Protein AF-A0A960NRB0-F1 (afdb_monomer_lite)

pLDDT: mean 86.31, std 12.01, range [53.19, 98.19]

Foldseek 3Di:
DPPVVVVVLVVQLVVLLVVLLVVCVVDVVCVVVSVVSNVVSNVVSVVVVVVVVVCVPPDPLLVVLLVQLLVQQQVVLVVVLPDCPCVPPDPVVSVVSSVVSSVVSSVVSSVVSNVCSVVDCPPPPPPDPDPPPPCPPPDDDDPVRVVDPPPPD

Structure (mmCIF, N/CA/C/O backbone):
data_AF-A0A960NRB0-F1
#
_entry.id   AF-A0A960NRB0-F1
#
loop_
_atom_site.group_PDB
_atom_site.id
_atom_site.type_symbol
_atom_site.label_atom_id
_atom_site.label_alt_id
_atom_site.label_comp_id
_atom_site.label_asym_id
_atom_site.label_entity_id
_atom_site.label_seq_id
_atom_site.pdbx_PDB_ins_code
_atom_site.Cartn_x
_atom_site.Cartn_y
_atom_site.Cartn_z
_atom_site.occupancy
_atom_site.B_iso_or_equiv
_atom_site.auth_seq_id
_atom_site.auth_comp_id
_atom_site.auth_asym_id
_atom_site.auth_atom_id
_atom_site.pdbx_PDB_model_num
ATOM 1 N N . MET A 1 1 ? -23.477 -4.499 6.701 1.00 60.03 1 MET A N 1
ATOM 2 C CA . MET A 1 1 ? -22.501 -3.773 5.855 1.00 60.03 1 MET A CA 1
ATOM 3 C C . MET A 1 1 ? -22.928 -2.313 5.836 1.00 60.03 1 MET A C 1
ATOM 5 O O . MET A 1 1 ? -24.098 -2.077 5.562 1.00 60.03 1 MET A O 1
ATOM 9 N N . ASN A 1 2 ? -22.066 -1.360 6.210 1.00 78.75 2 ASN A N 1
ATOM 10 C CA . ASN A 1 2 ? -22.456 0.058 6.244 1.00 78.75 2 ASN A CA 1
ATOM 11 C C . ASN A 1 2 ? -22.899 0.480 4.837 1.00 78.75 2 ASN A C 1
ATOM 13 O O . ASN A 1 2 ? -22.093 0.431 3.908 1.00 78.75 2 ASN A O 1
ATOM 17 N N . LYS A 1 3 ? -24.181 0.836 4.669 1.00 84.00 3 LYS A N 1
ATOM 18 C CA . LYS A 1 3 ? -24.786 1.179 3.365 1.00 84.00 3 LYS A CA 1
ATOM 19 C C . LYS A 1 3 ? -24.004 2.283 2.632 1.00 84.00 3 LYS A C 1
ATOM 21 O O . LYS A 1 3 ? -23.946 2.285 1.409 1.00 84.00 3 LYS A O 1
ATOM 26 N N . THR A 1 4 ? -23.337 3.153 3.386 1.00 87.56 4 THR A N 1
ATOM 27 C CA . THR A 1 4 ? -22.447 4.212 2.894 1.00 87.56 4 THR A CA 1
ATOM 28 C C . THR A 1 4 ? -21.220 3.685 2.140 1.00 87.56 4 THR A C 1
ATOM 30 O O . THR A 1 4 ? -20.929 4.169 1.053 1.00 87.56 4 THR A O 1
ATOM 33 N N . LEU A 1 5 ? -20.530 2.657 2.649 1.00 88.50 5 LEU A N 1
ATOM 34 C CA . LEU A 1 5 ? -19.344 2.084 1.987 1.00 88.50 5 LEU A CA 1
ATOM 35 C C . LEU A 1 5 ? -19.698 1.362 0.683 1.00 88.50 5 LEU A C 1
ATOM 37 O O . LEU A 1 5 ? -18.929 1.388 -0.273 1.00 88.50 5 LEU A O 1
ATOM 41 N N . LEU A 1 6 ? -20.874 0.733 0.635 1.00 89.88 6 LEU A N 1
ATOM 42 C CA . LEU A 1 6 ? -21.379 0.084 -0.575 1.00 89.88 6 LEU A CA 1
ATOM 43 C C . LEU A 1 6 ? -21.572 1.122 -1.692 1.00 89.88 6 LEU A C 1
ATOM 45 O O . LEU A 1 6 ? -21.090 0.915 -2.803 1.00 89.88 6 LEU A O 1
ATOM 49 N N . ALA A 1 7 ? -22.195 2.262 -1.377 1.00 94.00 7 ALA A N 1
ATOM 50 C CA . ALA A 1 7 ? -22.388 3.347 -2.336 1.00 94.00 7 ALA A CA 1
ATOM 51 C C . ALA A 1 7 ? -21.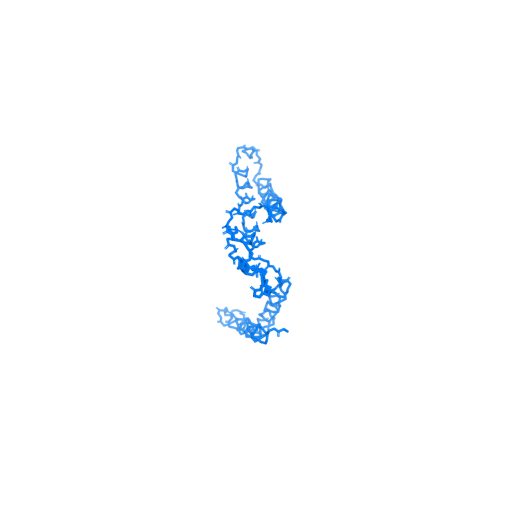054 3.871 -2.896 1.00 94.00 7 ALA A C 1
ATOM 53 O O . ALA A 1 7 ? -20.911 3.995 -4.109 1.00 94.00 7 ALA A O 1
ATOM 54 N N . ILE A 1 8 ? -20.054 4.096 -2.036 1.00 94.56 8 ILE A N 1
ATOM 55 C CA . ILE A 1 8 ? -18.724 4.569 -2.458 1.00 94.56 8 ILE A CA 1
ATOM 56 C C . ILE A 1 8 ? -18.054 3.570 -3.413 1.00 94.56 8 ILE A C 1
ATOM 58 O O . ILE A 1 8 ? -17.528 3.974 -4.446 1.00 94.56 8 ILE A O 1
ATOM 62 N N . ARG A 1 9 ? -18.111 2.265 -3.113 1.00 94.44 9 ARG A N 1
ATOM 63 C CA . ARG A 1 9 ? -17.529 1.214 -3.969 1.00 94.44 9 ARG A CA 1
ATOM 64 C C . ARG A 1 9 ? -18.189 1.149 -5.346 1.00 94.44 9 ARG A C 1
ATOM 66 O O . ARG A 1 9 ? -17.490 1.001 -6.342 1.00 94.44 9 ARG A O 1
ATOM 73 N N . LEU A 1 10 ? -19.515 1.284 -5.412 1.00 94.88 10 LEU A N 1
ATOM 74 C CA . LEU A 1 10 ? -20.239 1.316 -6.688 1.00 94.88 10 LEU A CA 1
ATOM 75 C C . LEU A 1 10 ? -19.869 2.544 -7.520 1.00 94.88 10 LEU A C 1
ATOM 77 O O . LEU A 1 10 ? -19.612 2.413 -8.715 1.00 94.88 10 LEU A O 1
ATOM 81 N N . VAL A 1 11 ? -19.795 3.718 -6.887 1.00 96.19 11 VAL A N 1
ATOM 82 C CA . VAL A 1 11 ? -19.346 4.949 -7.553 1.00 96.19 11 VAL A CA 1
ATOM 83 C C . VAL A 1 11 ? -17.915 4.787 -8.062 1.00 96.19 11 VAL A C 1
ATOM 85 O O . VAL A 1 11 ? -17.639 5.128 -9.206 1.00 96.19 11 VAL A O 1
ATOM 88 N N . PHE A 1 12 ? -17.018 4.206 -7.264 1.00 96.62 12 PHE A N 1
ATOM 89 C CA . PHE A 1 12 ? -15.637 3.956 -7.672 1.00 96.62 12 PHE A CA 1
ATOM 90 C C . PHE A 1 12 ? -15.544 3.038 -8.900 1.00 96.62 12 PHE A C 1
ATOM 92 O O . PHE A 1 12 ? -14.859 3.378 -9.860 1.00 96.62 12 PHE A O 1
ATOM 99 N N . ILE A 1 13 ? -16.281 1.920 -8.919 1.00 96.88 13 ILE A N 1
ATOM 100 C CA . ILE A 1 13 ? -16.323 1.023 -10.085 1.00 96.88 13 ILE A CA 1
ATOM 101 C C . ILE A 1 13 ? -16.836 1.774 -11.317 1.00 96.88 13 ILE A C 1
ATOM 103 O O . ILE A 1 13 ? -16.230 1.673 -12.383 1.00 96.88 13 ILE A O 1
ATOM 107 N N . LEU A 1 14 ? -17.901 2.571 -11.182 1.00 96.56 14 LEU A N 1
ATOM 108 C CA . LEU A 1 14 ? -18.414 3.404 -12.275 1.00 96.56 14 LEU A CA 1
ATOM 109 C C . LEU A 1 14 ? -17.352 4.370 -12.810 1.00 96.56 14 LEU A C 1
ATOM 111 O O . LEU A 1 14 ? -17.177 4.465 -14.023 1.00 96.56 14 LEU A O 1
ATOM 115 N N . LEU A 1 15 ? -16.608 5.037 -11.923 1.00 96.56 15 LEU A N 1
ATOM 116 C CA . LEU A 1 15 ? -15.528 5.947 -12.305 1.00 96.56 15 LEU A CA 1
ATOM 117 C C . LEU A 1 15 ? -14.381 5.218 -13.014 1.00 96.56 15 LEU A C 1
ATOM 119 O O . LEU A 1 15 ? -13.896 5.721 -14.022 1.00 96.56 15 LEU A O 1
ATOM 123 N N . CYS A 1 16 ? -13.975 4.028 -12.561 1.00 96.31 16 CYS A N 1
ATOM 124 C CA . CYS A 1 16 ? -12.961 3.227 -13.257 1.00 96.31 16 CYS A CA 1
ATOM 125 C C . CYS A 1 16 ? -13.435 2.774 -14.644 1.00 96.31 16 CYS A C 1
ATOM 127 O O . CYS A 1 16 ? -12.666 2.798 -15.602 1.00 96.31 16 CYS A O 1
ATOM 129 N N . THR A 1 17 ? -14.710 2.405 -14.762 1.00 95.12 17 THR A N 1
ATOM 130 C CA . THR A 1 17 ? -15.329 1.975 -16.024 1.00 95.12 17 THR A CA 1
ATOM 131 C C . THR A 1 17 ? -15.394 3.137 -17.024 1.00 95.12 17 THR A C 1
ATOM 133 O O . THR A 1 17 ? -14.986 2.996 -18.176 1.00 95.12 17 THR A O 1
ATOM 136 N N . ALA A 1 18 ? -15.830 4.317 -16.567 1.00 94.50 18 ALA A N 1
ATOM 137 C CA . ALA A 1 18 ? -15.841 5.542 -17.363 1.00 94.50 18 ALA A CA 1
ATOM 138 C C . ALA A 1 18 ? -14.422 6.015 -17.712 1.00 94.50 18 ALA A C 1
ATOM 140 O O . ALA A 1 18 ? -14.170 6.420 -18.842 1.00 94.50 18 ALA A O 1
ATOM 141 N N . GLY A 1 19 ? -13.478 5.916 -16.774 1.00 93.44 19 GLY A N 1
ATOM 142 C CA . GLY A 1 19 ? -12.067 6.224 -16.998 1.00 93.44 19 GLY A CA 1
ATOM 143 C C . GLY A 1 19 ? -11.448 5.344 -18.082 1.00 93.44 19 GLY A C 1
ATOM 144 O O . GLY A 1 19 ? -10.798 5.865 -18.980 1.00 93.44 19 GLY A O 1
ATOM 145 N N . GLY A 1 20 ? -11.717 4.034 -18.059 1.00 91.38 20 GLY A N 1
ATOM 146 C CA . GLY A 1 20 ? -11.278 3.106 -19.105 1.00 91.38 20 GLY A CA 1
ATOM 147 C C . GLY A 1 20 ? -11.801 3.475 -20.497 1.00 91.38 20 GLY A C 1
ATOM 148 O O . GLY A 1 20 ? -11.060 3.391 -21.472 1.00 91.38 20 GLY A O 1
ATOM 149 N N . TRP A 1 21 ? -13.040 3.967 -20.586 1.00 90.44 21 TRP A N 1
ATOM 150 C CA . TRP A 1 21 ? -13.597 4.511 -21.829 1.00 90.44 21 TRP A CA 1
ATOM 151 C C . TRP A 1 21 ? -12.932 5.834 -22.244 1.00 90.44 21 TRP A C 1
ATOM 153 O O . TRP A 1 21 ? -12.592 6.021 -23.409 1.00 90.44 21 TRP A O 1
ATOM 163 N N . LEU A 1 22 ? -12.713 6.754 -21.298 1.00 91.12 22 LEU A N 1
ATOM 164 C CA . LEU A 1 22 ? -12.088 8.055 -21.561 1.00 91.12 22 LEU A CA 1
ATOM 165 C C . LEU A 1 22 ? -10.625 7.938 -22.008 1.00 91.12 22 LEU A C 1
ATOM 167 O O . LEU A 1 22 ? -10.178 8.735 -22.829 1.00 91.12 22 LEU A O 1
ATOM 171 N N . VAL A 1 23 ? -9.888 6.936 -21.523 1.00 90.00 23 VAL A N 1
ATOM 172 C CA . VAL A 1 23 ? -8.509 6.664 -21.963 1.00 90.00 23 VAL A CA 1
ATOM 173 C C . VAL A 1 23 ? -8.450 6.353 -23.462 1.00 90.00 23 VAL A C 1
ATOM 175 O O . VAL A 1 23 ? -7.530 6.817 -24.133 1.00 90.00 23 VAL A O 1
ATOM 178 N N . CYS A 1 24 ? -9.453 5.664 -24.017 1.00 87.12 24 CYS A N 1
ATOM 179 C CA . CYS A 1 24 ? -9.537 5.409 -25.459 1.00 87.12 24 CYS A CA 1
ATOM 180 C C . CYS A 1 24 ? -9.722 6.690 -26.291 1.00 87.12 24 CYS A C 1
ATOM 182 O O . CYS A 1 24 ? -9.322 6.704 -27.446 1.00 87.12 24 CYS A O 1
ATOM 184 N N . TYR A 1 25 ? -10.259 7.776 -25.720 1.00 84.88 25 TYR A N 1
ATOM 185 C CA . TYR A 1 25 ? -10.293 9.082 -26.396 1.00 84.88 25 TYR A CA 1
ATOM 186 C C . TYR A 1 25 ? -8.959 9.829 -26.335 1.00 84.88 25 TYR A C 1
ATOM 188 O O . TYR A 1 25 ? -8.677 10.651 -27.203 1.00 84.88 25 TYR A O 1
ATOM 196 N N . ALA A 1 26 ? -8.149 9.582 -25.304 1.00 84.94 26 ALA A N 1
ATOM 197 C CA . ALA A 1 26 ? -6.845 10.223 -25.156 1.00 84.94 26 ALA A CA 1
ATOM 198 C C . ALA A 1 26 ? -5.777 9.601 -26.074 1.00 84.94 26 ALA A C 1
ATOM 200 O O . ALA A 1 26 ? -4.805 10.271 -26.418 1.00 84.94 26 ALA A O 1
ATOM 201 N N . VAL A 1 27 ? -5.954 8.336 -26.470 1.00 85.00 27 VAL A N 1
ATOM 202 C CA . VAL A 1 27 ? -5.031 7.591 -27.336 1.00 85.00 27 VAL A CA 1
ATOM 203 C C . VAL A 1 27 ? -5.729 7.283 -28.660 1.00 85.00 27 VAL A C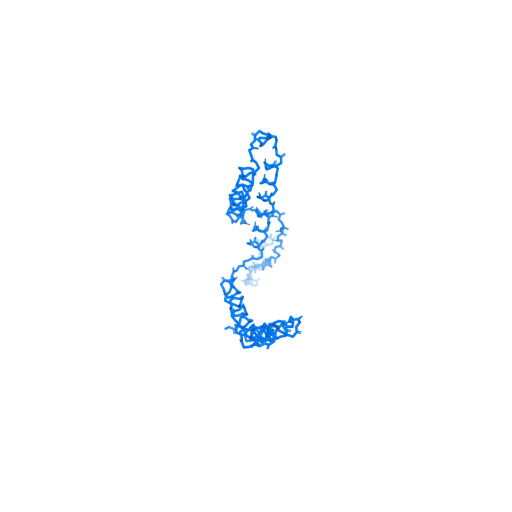 1
ATOM 205 O O . VAL A 1 27 ? -6.529 6.357 -28.738 1.00 85.00 27 VAL A O 1
ATOM 208 N N . THR A 1 28 ? -5.412 8.045 -29.711 1.00 75.94 28 THR A N 1
ATOM 209 C CA . THR A 1 28 ? -6.059 7.960 -31.037 1.00 75.94 28 THR A CA 1
ATOM 210 C C . THR A 1 28 ? -6.023 6.567 -31.672 1.00 75.94 28 THR A C 1
ATOM 212 O O . THR A 1 28 ? -6.957 6.210 -32.382 1.00 75.94 28 THR A O 1
ATOM 215 N N . ASP A 1 29 ? -5.006 5.751 -31.380 1.00 80.12 29 ASP A N 1
ATOM 216 C CA . ASP A 1 29 ? -4.892 4.378 -31.901 1.00 80.12 29 ASP A CA 1
ATOM 217 C C . ASP A 1 29 ? -5.837 3.375 -31.210 1.00 80.12 29 ASP A C 1
ATOM 219 O O . ASP A 1 29 ? -5.991 2.238 -31.656 1.00 80.12 29 ASP A O 1
ATOM 223 N N . TRP A 1 30 ? -6.450 3.751 -30.084 1.00 79.94 30 TRP A N 1
ATOM 224 C CA . TRP A 1 30 ? -7.300 2.871 -29.273 1.00 79.94 30 TRP A CA 1
ATOM 225 C C . TRP A 1 30 ? -8.795 3.132 -29.463 1.00 79.94 30 TRP A C 1
ATOM 227 O O . TRP A 1 30 ? -9.617 2.545 -28.752 1.00 79.94 30 TRP A O 1
ATOM 237 N N . ASP A 1 31 ? -9.160 3.964 -30.439 1.00 76.19 31 ASP A N 1
ATOM 238 C CA . ASP A 1 31 ? -10.542 4.391 -30.643 1.00 76.19 31 ASP A CA 1
ATOM 239 C C . ASP A 1 31 ? -11.473 3.239 -31.073 1.00 76.19 31 ASP A C 1
ATOM 241 O O . ASP A 1 31 ? -12.636 3.185 -30.674 1.00 76.19 31 ASP A O 1
ATOM 245 N N . ASP A 1 32 ? -10.944 2.238 -31.782 1.00 82.88 32 ASP A N 1
ATOM 246 C CA . ASP A 1 32 ? -11.691 1.025 -32.149 1.00 82.88 32 ASP A CA 1
ATOM 247 C C . ASP A 1 32 ? -11.863 0.042 -30.973 1.00 82.88 32 ASP A C 1
ATOM 249 O O . ASP A 1 32 ? -12.752 -0.811 -30.974 1.00 82.88 32 ASP A O 1
ATOM 253 N N . HIS A 1 33 ? -11.050 0.174 -29.920 1.00 86.25 33 HIS A N 1
ATOM 254 C CA . HIS A 1 33 ? -10.986 -0.764 -28.793 1.00 86.25 33 HIS A CA 1
ATOM 255 C C . HIS A 1 33 ? -11.742 -0.275 -27.547 1.00 86.25 33 HIS A C 1
ATOM 257 O O . HIS A 1 33 ? -11.518 -0.771 -26.441 1.00 86.25 33 HIS A O 1
ATOM 263 N N . ARG A 1 34 ? -12.688 0.659 -27.702 1.00 85.69 34 ARG A N 1
ATOM 264 C CA . ARG A 1 34 ? -13.458 1.264 -26.594 1.00 85.69 34 ARG A CA 1
ATOM 265 C C . ARG A 1 34 ? -14.109 0.248 -25.651 1.00 85.69 34 ARG A C 1
ATOM 267 O O . ARG A 1 34 ? -14.102 0.433 -24.435 1.00 85.69 34 ARG A O 1
ATOM 274 N N . ILE A 1 35 ? -14.644 -0.851 -26.192 1.00 88.88 35 ILE A N 1
ATOM 275 C CA . ILE A 1 35 ? -15.261 -1.924 -25.390 1.00 88.88 35 ILE A CA 1
ATOM 276 C C . ILE A 1 35 ? -14.209 -2.615 -24.509 1.00 88.88 35 ILE A C 1
ATOM 278 O O . ILE A 1 35 ? -14.480 -2.927 -23.350 1.00 88.88 35 ILE A O 1
ATOM 282 N N . VAL A 1 36 ? -12.996 -2.807 -25.033 1.00 90.12 36 VAL A N 1
ATOM 283 C CA . VAL A 1 36 ? -11.873 -3.388 -24.287 1.00 90.12 36 VAL A CA 1
ATOM 284 C C . VAL A 1 36 ? -11.431 -2.434 -23.179 1.00 90.12 36 VAL A C 1
ATOM 286 O O . VAL A 1 36 ? -11.296 -2.867 -22.038 1.00 90.12 36 VAL A O 1
ATOM 289 N N . GLY A 1 37 ? -11.293 -1.136 -23.474 1.00 91.50 37 GLY A N 1
ATOM 290 C CA . GLY A 1 37 ? -10.969 -0.113 -22.472 1.00 91.50 37 GLY A CA 1
ATOM 291 C C . GLY A 1 37 ? -11.984 -0.068 -21.325 1.00 91.50 37 GLY A C 1
ATOM 292 O O . GLY A 1 37 ? -11.604 -0.062 -20.152 1.00 91.50 37 GLY A O 1
ATOM 293 N N . LEU A 1 38 ? -13.278 -0.143 -21.648 1.00 93.31 38 LEU A N 1
ATOM 294 C CA . LEU A 1 38 ? -14.360 -0.222 -20.664 1.00 93.31 38 LEU A CA 1
ATOM 295 C C . LEU A 1 38 ? -14.252 -1.475 -19.787 1.00 93.31 38 LEU A C 1
ATOM 297 O O . LEU A 1 38 ? -14.352 -1.385 -18.562 1.00 93.31 38 LEU A O 1
ATOM 301 N N . PHE A 1 39 ? -14.025 -2.639 -20.399 1.00 94.69 39 PHE A N 1
ATOM 302 C CA . PHE A 1 39 ? -13.923 -3.909 -19.681 1.00 94.69 39 PHE A CA 1
ATOM 303 C C . PHE A 1 39 ? -12.695 -3.953 -18.763 1.00 94.69 39 PHE A C 1
ATOM 305 O O . PHE A 1 39 ? -12.793 -4.382 -17.615 1.00 94.69 39 PHE A O 1
ATOM 312 N N . VAL A 1 40 ? -11.552 -3.445 -19.231 1.00 94.56 40 VAL A N 1
ATOM 313 C CA . VAL A 1 40 ? -10.326 -3.319 -18.432 1.00 94.56 40 VAL A CA 1
ATOM 314 C C . VAL A 1 40 ? -10.542 -2.365 -17.257 1.00 94.56 40 VAL A C 1
ATOM 316 O O . VAL A 1 40 ? -10.216 -2.714 -16.123 1.00 94.56 40 VAL A O 1
ATOM 319 N N . GLY A 1 41 ? -11.153 -1.199 -17.493 1.00 95.06 41 GLY A N 1
ATOM 320 C CA . GLY A 1 41 ? -11.497 -0.247 -16.435 1.00 95.06 41 GLY A CA 1
ATOM 321 C C . GLY A 1 41 ? -12.415 -0.859 -15.373 1.00 95.06 41 GLY A C 1
ATOM 322 O O . GLY A 1 41 ? -12.155 -0.729 -14.175 1.00 95.06 41 GLY A O 1
ATOM 323 N N . PHE A 1 42 ? -13.442 -1.601 -15.797 1.00 96.50 42 PHE A N 1
ATOM 324 C CA . PHE A 1 42 ? -14.326 -2.333 -14.891 1.00 96.50 42 PHE A CA 1
ATOM 325 C C . PHE A 1 42 ? -13.572 -3.386 -14.065 1.00 96.50 42 PHE A C 1
ATOM 327 O O . PHE A 1 42 ? -13.712 -3.415 -12.842 1.00 96.50 42 PHE A O 1
ATOM 334 N N . LEU A 1 43 ? -12.739 -4.218 -14.701 1.00 97.25 43 LEU A N 1
ATOM 335 C CA . LEU A 1 43 ? -11.950 -5.247 -14.014 1.00 97.25 43 LEU A CA 1
ATOM 336 C C . LEU A 1 43 ? -10.991 -4.651 -12.980 1.00 97.25 43 LEU A C 1
ATOM 338 O O . LEU A 1 43 ? -10.901 -5.170 -11.868 1.00 97.25 43 LEU A O 1
ATOM 342 N N . ILE A 1 44 ? -10.316 -3.547 -13.314 1.00 96.44 44 ILE A N 1
ATOM 343 C CA . ILE A 1 44 ? -9.458 -2.818 -12.371 1.00 96.44 44 ILE A CA 1
ATOM 344 C C . ILE A 1 44 ? -10.290 -2.313 -11.188 1.00 96.44 44 ILE A C 1
ATOM 346 O O . ILE A 1 44 ? -9.909 -2.524 -10.037 1.00 96.44 44 ILE A O 1
ATOM 350 N N . GLY A 1 45 ? -11.448 -1.701 -11.453 1.00 96.75 45 GLY A N 1
ATOM 351 C CA . GLY A 1 45 ? -12.356 -1.222 -10.410 1.00 96.75 45 GLY A CA 1
ATOM 352 C C . GLY A 1 45 ? -12.799 -2.338 -9.459 1.00 96.75 45 GLY A C 1
ATOM 353 O O . GLY A 1 45 ? -12.728 -2.181 -8.239 1.00 96.75 45 GLY A O 1
ATOM 354 N N . VAL A 1 46 ? -1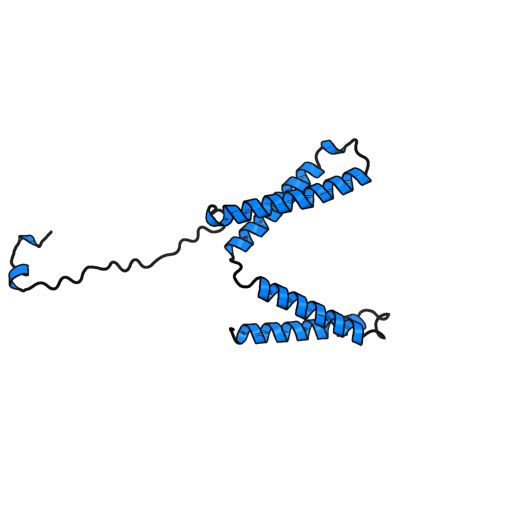3.198 -3.491 -10.004 1.00 96.56 46 VAL A N 1
ATOM 355 C CA . VAL A 1 46 ? -13.586 -4.677 -9.222 1.00 96.56 46 VAL A CA 1
ATOM 356 C C . VAL A 1 46 ? -12.416 -5.209 -8.400 1.00 96.56 46 VAL A C 1
ATOM 358 O O . VAL A 1 46 ? -12.589 -5.492 -7.215 1.00 96.56 46 VAL A O 1
ATOM 361 N N . LEU A 1 47 ? -11.227 -5.318 -8.996 1.00 97.00 47 LEU A N 1
ATOM 362 C CA . LEU A 1 47 ? -10.029 -5.807 -8.315 1.00 97.00 47 LEU A CA 1
ATOM 363 C C . LEU A 1 47 ? -9.665 -4.919 -7.121 1.00 97.00 47 LEU A C 1
ATOM 365 O O . LEU A 1 47 ? -9.436 -5.431 -6.027 1.00 97.00 47 LEU A O 1
ATOM 369 N N . VAL A 1 48 ? -9.682 -3.597 -7.294 1.00 96.19 48 VAL A N 1
ATOM 370 C CA . VAL A 1 48 ? -9.399 -2.648 -6.207 1.00 96.19 48 VAL A CA 1
ATOM 371 C C . VAL A 1 48 ? -10.444 -2.748 -5.094 1.00 96.19 48 VAL A C 1
ATOM 373 O O . VAL A 1 48 ? -10.081 -2.777 -3.919 1.00 96.19 48 VAL A O 1
ATOM 376 N N . VAL A 1 49 ? -11.733 -2.868 -5.429 1.00 95.44 49 VAL A N 1
ATOM 377 C CA . VAL A 1 49 ? -12.792 -3.059 -4.422 1.00 95.44 49 VAL A CA 1
ATOM 378 C C . VAL A 1 49 ? -12.641 -4.390 -3.682 1.00 95.44 49 VAL A C 1
ATOM 380 O O . VAL A 1 49 ? -12.891 -4.457 -2.479 1.00 95.44 49 VAL A O 1
ATOM 383 N N . LEU A 1 50 ? -12.215 -5.451 -4.366 1.00 94.69 50 LEU A N 1
ATOM 384 C CA . LEU A 1 50 ? -11.951 -6.740 -3.734 1.00 94.69 50 LEU A CA 1
ATOM 385 C C . LEU A 1 50 ? -10.779 -6.637 -2.749 1.00 94.69 50 LEU A C 1
ATOM 387 O O . LEU A 1 50 ? -10.897 -7.119 -1.624 1.00 94.69 50 LEU A O 1
ATOM 391 N N . VAL A 1 51 ? -9.704 -5.934 -3.117 1.00 93.94 51 VAL A N 1
ATOM 392 C CA . VAL A 1 51 ? -8.594 -5.623 -2.202 1.00 93.94 51 VAL A CA 1
ATOM 393 C C . VAL A 1 51 ? -9.081 -4.809 -0.998 1.00 93.94 51 VAL A C 1
ATOM 395 O O . VAL A 1 51 ? -8.782 -5.184 0.131 1.00 93.94 51 VAL A O 1
ATOM 398 N N . ASP A 1 52 ? -9.893 -3.766 -1.191 1.00 92.31 52 ASP A N 1
ATOM 399 C CA . ASP A 1 52 ? -10.496 -2.990 -0.091 1.00 92.31 52 ASP A CA 1
ATOM 400 C C . ASP A 1 52 ? -11.318 -3.873 0.869 1.00 92.31 52 ASP A C 1
ATOM 402 O O . ASP A 1 52 ? -11.240 -3.736 2.091 1.00 92.31 52 ASP A O 1
ATOM 406 N N . ILE A 1 53 ? -12.076 -4.837 0.336 1.00 91.06 53 ILE A N 1
ATOM 407 C CA . ILE A 1 53 ? -12.825 -5.802 1.152 1.00 91.06 53 ILE A CA 1
ATOM 408 C C . ILE A 1 53 ? -11.881 -6.722 1.934 1.00 91.06 53 ILE A C 1
ATOM 410 O O . ILE A 1 53 ? -12.145 -6.979 3.110 1.00 91.06 53 ILE A O 1
ATOM 414 N N . LEU A 1 54 ? -10.799 -7.202 1.318 1.00 90.25 54 LEU A N 1
ATOM 415 C CA . LEU A 1 54 ? -9.799 -8.052 1.974 1.00 90.25 54 LEU A CA 1
ATOM 416 C C . LEU A 1 54 ? -8.998 -7.298 3.045 1.00 90.25 54 LEU A C 1
ATOM 418 O O . LEU A 1 54 ? -8.602 -7.892 4.045 1.00 90.25 54 LEU A O 1
ATOM 422 N N . LEU A 1 55 ? -8.812 -5.987 2.880 1.00 88.31 55 LEU A N 1
ATOM 423 C CA . LEU A 1 55 ? -8.185 -5.105 3.868 1.00 88.31 55 LEU A CA 1
ATOM 424 C C . LEU A 1 55 ? -9.123 -4.743 5.033 1.00 88.31 55 LEU A C 1
ATOM 426 O O . LEU A 1 55 ? -8.721 -4.054 5.974 1.00 88.31 55 LEU A O 1
ATOM 430 N N . LYS A 1 56 ? -10.378 -5.203 5.027 1.00 84.12 56 LYS A N 1
ATOM 431 C CA . LYS A 1 56 ? -11.307 -4.956 6.131 1.00 84.12 56 LYS A CA 1
ATOM 432 C C . LYS A 1 56 ? -10.768 -5.566 7.429 1.00 84.12 56 LYS A C 1
ATOM 434 O O . LYS A 1 56 ? -10.612 -6.776 7.545 1.00 84.12 56 LYS A O 1
ATOM 439 N N . GLY A 1 57 ? -10.572 -4.722 8.441 1.00 77.31 57 GLY A N 1
ATOM 440 C CA . GLY A 1 57 ? -9.998 -5.125 9.731 1.00 77.31 57 GLY A CA 1
ATOM 441 C C . GLY A 1 57 ? -8.503 -4.829 9.856 1.00 77.31 57 GLY A C 1
ATOM 442 O O . GLY A 1 57 ? -7.926 -5.066 10.916 1.00 77.31 57 GLY A O 1
ATOM 443 N N . PHE A 1 58 ? -7.884 -4.259 8.818 1.00 80.62 58 PHE A N 1
ATOM 444 C CA . PHE A 1 58 ? -6.528 -3.742 8.909 1.00 80.62 58 PHE A CA 1
ATOM 445 C C . PHE A 1 58 ? -6.488 -2.517 9.834 1.00 80.62 58 PHE A C 1
ATOM 447 O O . PHE A 1 58 ? -7.236 -1.555 9.655 1.00 80.62 58 PHE A O 1
ATOM 454 N N . SER A 1 59 ? -5.646 -2.563 10.866 1.00 83.19 59 SER A N 1
ATOM 455 C CA . SER A 1 59 ? -5.534 -1.476 11.840 1.00 83.19 59 SER A CA 1
ATOM 456 C C . SER A 1 59 ? -4.569 -0.394 11.354 1.00 83.19 59 SER A C 1
ATOM 458 O O . SER A 1 59 ? -3.602 -0.680 10.648 1.00 83.19 59 SER A O 1
ATOM 460 N N . LEU A 1 60 ? -4.774 0.850 11.802 1.00 81.75 60 LEU A N 1
ATOM 461 C CA . LEU A 1 60 ? -3.828 1.949 11.545 1.00 81.75 60 LEU A CA 1
ATOM 462 C C . LEU A 1 60 ? -2.419 1.622 12.061 1.00 81.75 60 LEU A C 1
ATOM 464 O O . LEU A 1 60 ? -1.431 1.988 11.433 1.00 81.75 60 LEU A O 1
ATOM 468 N N . ARG A 1 61 ? -2.335 0.868 13.164 1.00 82.75 61 ARG A N 1
ATOM 469 C CA . ARG A 1 61 ? -1.073 0.377 13.727 1.00 82.75 61 ARG A CA 1
ATOM 470 C C . ARG A 1 61 ? -0.389 -0.647 12.817 1.00 82.75 61 ARG A C 1
ATOM 472 O O . ARG A 1 61 ? 0.825 -0.610 12.649 1.00 82.75 61 ARG A O 1
ATOM 479 N N . GLY A 1 62 ? -1.166 -1.541 12.200 1.00 87.62 62 GLY A N 1
ATOM 480 C CA . GLY A 1 62 ? -0.670 -2.448 11.167 1.00 87.62 62 GLY A CA 1
ATOM 481 C C . GLY A 1 62 ? -0.143 -1.683 9.955 1.00 87.62 62 GLY A C 1
ATOM 482 O O . GLY A 1 62 ? 0.935 -1.997 9.463 1.00 87.62 62 GLY A O 1
ATOM 483 N N . LEU A 1 63 ? -0.849 -0.631 9.528 1.00 88.38 63 LEU A N 1
ATOM 484 C CA . LEU A 1 63 ? -0.427 0.198 8.398 1.00 88.38 63 LEU A CA 1
ATOM 485 C C . LEU A 1 63 ? 0.889 0.922 8.689 1.00 88.38 63 LEU A C 1
ATOM 487 O O . LEU A 1 63 ? 1.804 0.837 7.876 1.00 88.38 63 LEU A O 1
ATOM 491 N N . SER A 1 64 ? 1.024 1.549 9.862 1.00 87.00 64 SER A N 1
ATOM 492 C CA . SER A 1 64 ? 2.278 2.194 10.272 1.00 87.00 64 SER A CA 1
ATOM 493 C C . SER A 1 64 ? 3.443 1.210 10.391 1.00 87.00 64 SER A C 1
ATOM 495 O O . SER A 1 64 ? 4.574 1.551 10.064 1.00 87.00 64 SER A O 1
ATOM 497 N N . ALA A 1 65 ? 3.180 -0.021 10.839 1.00 90.06 65 ALA A N 1
ATOM 498 C CA . ALA A 1 65 ? 4.207 -1.052 10.931 1.00 90.06 65 ALA A CA 1
ATOM 499 C C . ALA A 1 65 ? 4.683 -1.509 9.544 1.00 90.06 65 ALA A C 1
ATOM 501 O O . ALA A 1 65 ? 5.886 -1.642 9.330 1.00 90.06 65 ALA A O 1
ATOM 502 N N . ILE A 1 66 ? 3.764 -1.694 8.586 1.00 93.06 66 ILE A N 1
ATOM 503 C CA . ILE A 1 66 ? 4.132 -2.033 7.204 1.00 93.06 66 ILE A CA 1
ATOM 504 C C . ILE A 1 66 ? 4.938 -0.910 6.563 1.00 93.06 66 ILE A C 1
ATOM 506 O O . ILE A 1 66 ? 5.991 -1.178 5.992 1.00 93.06 66 ILE A O 1
ATOM 510 N N . THR A 1 67 ? 4.477 0.340 6.650 1.00 92.44 67 THR A N 1
ATOM 511 C CA . THR A 1 67 ? 5.181 1.463 6.015 1.00 92.44 67 THR A CA 1
ATOM 512 C C . THR A 1 67 ? 6.575 1.654 6.606 1.00 92.44 67 THR A C 1
ATOM 514 O O . THR A 1 67 ? 7.529 1.846 5.855 1.00 92.44 67 THR A O 1
ATOM 517 N N . PHE A 1 68 ? 6.720 1.517 7.926 1.00 91.88 68 PHE A N 1
ATOM 518 C CA . PHE A 1 68 ? 8.020 1.553 8.590 1.00 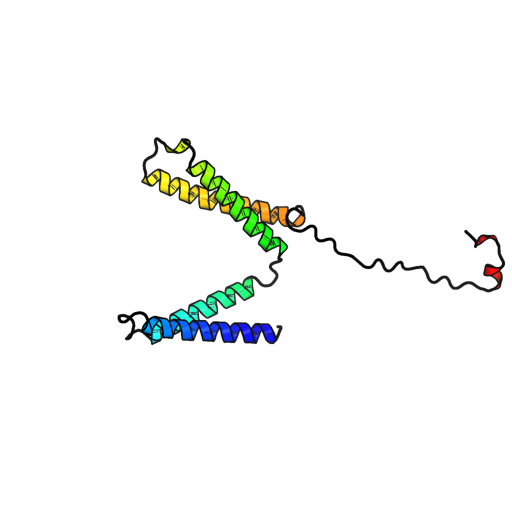91.88 68 PHE A CA 1
ATOM 519 C C . PHE A 1 68 ? 8.925 0.393 8.158 1.00 91.88 68 PHE A C 1
ATOM 521 O O . PHE A 1 68 ? 10.075 0.616 7.785 1.00 91.88 68 PHE A O 1
ATOM 528 N N . GLY A 1 69 ? 8.411 -0.839 8.155 1.00 94.69 69 GLY A N 1
ATOM 529 C CA . GLY A 1 69 ? 9.173 -2.017 7.744 1.00 94.69 69 GLY A CA 1
ATOM 530 C C . GLY A 1 69 ? 9.629 -1.957 6.284 1.00 94.69 69 GLY A C 1
ATOM 531 O O . GLY A 1 69 ? 10.787 -2.261 5.997 1.00 94.69 69 GLY A O 1
ATOM 532 N N . LEU A 1 70 ? 8.768 -1.488 5.377 1.00 97.19 70 LEU A N 1
ATOM 533 C CA . LEU A 1 70 ? 9.122 -1.240 3.979 1.00 97.19 70 LEU A CA 1
ATOM 534 C C . LEU A 1 70 ? 10.197 -0.157 3.853 1.00 97.19 70 LEU A C 1
ATOM 536 O O . LEU A 1 70 ? 11.167 -0.359 3.129 1.00 97.19 70 LEU A O 1
ATOM 540 N N . ALA A 1 71 ? 10.061 0.962 4.571 1.00 96.62 71 ALA A N 1
ATOM 541 C CA . ALA A 1 71 ? 11.030 2.056 4.530 1.00 96.62 71 ALA A CA 1
ATOM 542 C C . ALA A 1 71 ? 12.412 1.620 5.039 1.00 96.62 71 ALA A C 1
ATOM 544 O O . ALA A 1 71 ? 13.419 1.847 4.370 1.00 96.62 71 ALA A O 1
ATOM 545 N N . VAL A 1 72 ? 12.463 0.943 6.189 1.00 97.00 72 VAL A N 1
ATOM 546 C CA . VAL A 1 72 ? 13.717 0.442 6.766 1.00 97.00 72 VAL A CA 1
ATOM 547 C C . VAL A 1 72 ? 14.330 -0.647 5.888 1.00 97.00 72 VAL A C 1
ATOM 549 O O . VAL A 1 72 ? 15.528 -0.612 5.622 1.00 97.00 72 VAL A O 1
ATOM 552 N N . GLY A 1 73 ? 13.527 -1.584 5.380 1.00 97.88 73 GLY A N 1
ATOM 553 C CA . GLY A 1 73 ? 14.014 -2.632 4.486 1.00 97.88 73 GLY A CA 1
ATOM 554 C C . GLY A 1 73 ? 14.551 -2.083 3.163 1.00 97.88 73 GLY A C 1
ATOM 555 O O . GLY A 1 73 ? 15.599 -2.531 2.702 1.00 97.88 73 GLY A O 1
ATOM 556 N N . ALA A 1 74 ? 13.889 -1.075 2.586 1.00 97.94 74 ALA A N 1
ATOM 557 C CA . ALA A 1 74 ? 14.363 -0.386 1.389 1.00 97.94 74 ALA A CA 1
ATOM 558 C C . ALA A 1 74 ? 15.665 0.381 1.659 1.00 97.94 74 ALA A C 1
ATOM 560 O O . ALA A 1 74 ? 16.586 0.317 0.848 1.00 97.94 74 ALA A O 1
ATOM 561 N N . LEU A 1 75 ? 15.775 1.047 2.814 1.00 97.88 75 LEU A N 1
ATOM 562 C CA . LEU A 1 75 ? 16.998 1.729 3.234 1.00 97.88 75 LEU A CA 1
ATOM 563 C C . LEU A 1 75 ? 18.166 0.747 3.387 1.00 97.88 75 LEU A C 1
ATOM 565 O O . LEU A 1 75 ? 19.248 1.003 2.868 1.00 97.88 75 LEU A O 1
ATOM 569 N N . ILE A 1 76 ? 17.954 -0.393 4.048 1.00 97.69 76 ILE A N 1
ATOM 570 C CA . ILE A 1 76 ? 18.984 -1.429 4.208 1.00 97.69 76 ILE A CA 1
ATOM 571 C C . ILE A 1 76 ? 19.401 -1.988 2.844 1.00 97.69 76 ILE A C 1
ATOM 573 O O . ILE A 1 76 ? 20.595 -2.055 2.553 1.00 97.69 76 ILE A O 1
ATOM 577 N N . ALA A 1 77 ? 18.437 -2.345 1.990 1.00 97.62 77 ALA A N 1
ATOM 578 C CA . ALA A 1 77 ? 18.718 -2.837 0.643 1.00 97.62 77 ALA A CA 1
ATOM 579 C C . ALA A 1 77 ? 19.516 -1.820 -0.182 1.00 97.62 77 ALA A C 1
ATOM 581 O O . ALA A 1 77 ? 20.457 -2.199 -0.878 1.00 97.62 77 ALA A O 1
ATOM 582 N N . TYR A 1 78 ? 19.172 -0.536 -0.070 1.00 96.44 78 TYR A N 1
ATOM 583 C CA . TYR A 1 78 ? 19.889 0.550 -0.722 1.00 96.44 78 TYR A CA 1
ATOM 584 C C . TYR A 1 78 ? 21.330 0.653 -0.216 1.00 96.44 78 TYR A C 1
ATOM 586 O O . TYR A 1 78 ? 22.250 0.580 -1.025 1.00 96.44 78 TYR A O 1
ATOM 594 N N . LEU A 1 79 ? 21.540 0.726 1.104 1.00 96.88 79 LEU A N 1
ATOM 595 C CA . LEU A 1 79 ? 22.875 0.843 1.703 1.00 96.88 79 LEU A CA 1
ATOM 596 C C . LEU A 1 79 ? 23.790 -0.324 1.310 1.00 96.88 79 LEU A C 1
ATOM 598 O O . LEU A 1 79 ? 24.941 -0.101 0.932 1.00 96.88 79 LEU A O 1
ATOM 602 N N . ILE A 1 80 ? 23.273 -1.557 1.346 1.00 95.56 80 ILE A N 1
ATOM 603 C CA . ILE A 1 80 ? 24.018 -2.743 0.907 1.00 95.56 80 ILE A CA 1
ATOM 604 C C . ILE A 1 80 ? 24.276 -2.667 -0.603 1.00 95.56 80 ILE A C 1
ATOM 606 O O . ILE A 1 80 ? 25.405 -2.870 -1.042 1.00 95.56 80 ILE A O 1
ATOM 610 N N . GLY A 1 81 ? 23.268 -2.324 -1.405 1.00 93.81 81 GLY A N 1
ATOM 611 C CA . GLY A 1 81 ? 23.380 -2.229 -2.863 1.00 93.81 81 GLY A CA 1
ATOM 612 C C . GLY A 1 81 ? 24.321 -1.127 -3.370 1.00 93.81 81 GLY A C 1
ATOM 613 O O . GLY A 1 81 ? 24.814 -1.232 -4.496 1.00 93.81 81 GLY A O 1
ATOM 614 N N . THR A 1 82 ? 24.570 -0.089 -2.566 1.00 91.94 82 THR A N 1
ATOM 615 C CA . THR A 1 82 ? 25.552 0.981 -2.829 1.00 91.94 82 THR A CA 1
ATOM 616 C C . THR A 1 82 ? 26.920 0.728 -2.205 1.00 91.94 82 THR A C 1
ATOM 618 O O . THR A 1 82 ? 27.838 1.516 -2.405 1.00 91.94 82 THR A O 1
ATOM 621 N N . SER A 1 83 ? 27.061 -0.329 -1.407 1.00 92.62 83 SER A N 1
ATOM 622 C CA . SER A 1 83 ? 28.331 -0.657 -0.769 1.00 92.62 83 SER A CA 1
ATOM 623 C C . SER A 1 83 ? 29.360 -1.157 -1.798 1.00 92.62 83 SER A C 1
ATOM 625 O O . SER A 1 83 ? 28.975 -1.744 -2.815 1.00 92.62 83 SER A O 1
ATOM 627 N N . PRO A 1 84 ? 30.669 -1.025 -1.509 1.00 91.94 84 PRO A N 1
ATOM 628 C CA . PRO A 1 84 ? 31.741 -1.490 -2.396 1.00 91.94 84 PRO A CA 1
ATOM 629 C C . PRO A 1 84 ? 31.812 -3.022 -2.544 1.00 91.94 84 PRO A C 1
ATOM 631 O O . PRO A 1 84 ? 32.660 -3.545 -3.264 1.00 91.94 84 PRO A O 1
ATOM 634 N N . LEU A 1 85 ? 30.914 -3.775 -1.890 1.00 88.31 85 LEU A N 1
ATOM 635 C CA . LEU A 1 85 ? 30.799 -5.232 -2.033 1.00 88.31 85 LEU A CA 1
ATOM 636 C C . LEU A 1 85 ? 30.579 -5.668 -3.489 1.00 88.31 85 LEU A C 1
ATOM 638 O O . LEU A 1 85 ? 30.914 -6.796 -3.847 1.00 88.31 85 LEU A O 1
ATOM 642 N N . PHE A 1 86 ? 30.028 -4.779 -4.317 1.00 88.44 86 PHE A N 1
ATOM 643 C CA . PHE A 1 86 ? 29.659 -5.060 -5.700 1.00 88.44 86 PHE A CA 1
ATOM 644 C C . PHE A 1 86 ? 30.604 -4.443 -6.743 1.00 88.44 86 PHE A C 1
ATOM 646 O O . PHE A 1 86 ? 30.380 -4.650 -7.930 1.00 88.44 86 PHE A O 1
ATOM 653 N N . ASP A 1 87 ? 31.686 -3.766 -6.340 1.00 86.88 87 ASP A N 1
ATOM 654 C CA . ASP A 1 87 ? 32.577 -3.021 -7.255 1.00 86.88 87 ASP A CA 1
ATOM 655 C C . ASP A 1 87 ? 33.275 -3.897 -8.309 1.00 86.88 87 ASP A C 1
ATOM 657 O O . ASP A 1 87 ? 33.724 -3.405 -9.341 1.00 86.88 87 ASP A O 1
ATOM 661 N N . ARG A 1 88 ? 33.400 -5.204 -8.050 1.00 88.56 88 ARG A N 1
ATOM 662 C CA . ARG A 1 88 ? 34.030 -6.182 -8.958 1.00 88.56 88 ARG A CA 1
ATOM 663 C C . ARG A 1 88 ? 33.027 -7.096 -9.664 1.00 88.56 88 ARG A C 1
ATOM 665 O O . ARG A 1 88 ? 33.444 -8.029 -10.347 1.00 88.56 88 ARG A O 1
ATOM 672 N N . ALA A 1 89 ? 31.732 -6.894 -9.441 1.00 87.50 89 ALA A N 1
ATOM 673 C CA . ALA A 1 89 ? 30.686 -7.706 -10.042 1.00 87.50 89 ALA A CA 1
ATOM 674 C C . ALA A 1 89 ? 30.278 -7.146 -11.412 1.00 87.50 89 ALA A C 1
ATOM 676 O O . ALA A 1 89 ? 30.379 -5.951 -11.666 1.00 87.50 89 ALA A O 1
ATOM 677 N N . ASP A 1 90 ? 29.798 -8.028 -12.283 1.00 93.62 90 ASP A N 1
ATOM 678 C CA . ASP A 1 90 ? 29.247 -7.647 -13.583 1.00 93.62 90 ASP A CA 1
ATOM 679 C C . ASP A 1 90 ? 27.892 -6.929 -13.435 1.00 93.62 90 ASP A C 1
ATOM 681 O O . ASP A 1 90 ? 27.140 -7.214 -12.496 1.00 93.62 90 ASP A O 1
ATOM 685 N N . GLU A 1 91 ? 27.541 -6.036 -14.365 1.00 92.25 91 GLU A N 1
ATOM 686 C CA . GLU A 1 91 ? 26.350 -5.173 -14.269 1.00 92.25 91 GLU A CA 1
ATOM 687 C C . GLU A 1 91 ? 25.053 -5.978 -14.102 1.00 92.25 91 GLU A C 1
ATOM 689 O O . GLU A 1 91 ? 24.193 -5.636 -13.282 1.00 92.25 91 GLU A O 1
ATOM 694 N N . GLN A 1 92 ? 24.935 -7.100 -14.819 1.00 94.31 92 GLN A N 1
ATOM 695 C CA . GLN A 1 92 ? 23.794 -8.007 -14.704 1.00 94.31 92 GLN A CA 1
ATOM 696 C C . GLN A 1 92 ? 23.684 -8.607 -13.295 1.00 94.31 92 GLN A C 1
ATOM 698 O O . GLN A 1 92 ? 22.594 -8.662 -12.717 1.00 94.31 92 GLN A O 1
ATOM 703 N N . ASN A 1 93 ? 24.809 -9.021 -12.712 1.00 93.38 93 ASN A N 1
ATOM 704 C CA . ASN A 1 93 ? 24.837 -9.594 -11.369 1.00 93.38 93 ASN A CA 1
ATOM 705 C C . ASN A 1 93 ? 24.527 -8.532 -10.309 1.00 93.38 93 ASN A C 1
ATOM 707 O O . ASN A 1 93 ? 23.835 -8.834 -9.338 1.00 93.38 93 ASN A O 1
ATOM 711 N N . ILE A 1 94 ? 24.968 -7.287 -10.513 1.00 93.56 94 ILE A N 1
ATOM 712 C CA . ILE A 1 94 ? 24.635 -6.152 -9.642 1.00 93.56 94 ILE A CA 1
ATOM 713 C C . ILE A 1 94 ? 23.128 -5.887 -9.658 1.00 93.56 94 ILE A C 1
ATOM 715 O O . ILE A 1 94 ? 22.522 -5.735 -8.595 1.00 93.56 94 ILE A O 1
ATOM 719 N N . TYR A 1 95 ? 22.504 -5.858 -10.839 1.00 94.38 95 TYR A N 1
ATOM 720 C CA . TYR A 1 95 ? 21.058 -5.666 -10.961 1.00 94.38 95 TYR A CA 1
ATOM 721 C C . TYR A 1 95 ? 20.280 -6.761 -10.220 1.00 94.38 95 TYR A C 1
ATOM 723 O O . TYR A 1 95 ? 19.425 -6.460 -9.382 1.00 94.38 95 TYR A O 1
ATOM 731 N N . LEU A 1 96 ? 20.619 -8.028 -10.475 1.00 95.69 96 LEU A N 1
ATOM 732 C CA . LEU A 1 96 ? 19.969 -9.170 -9.830 1.00 95.69 96 LEU A CA 1
ATOM 733 C C . LEU A 1 96 ? 20.177 -9.162 -8.312 1.00 95.69 96 LEU A C 1
ATOM 735 O O . LEU A 1 96 ? 19.228 -9.407 -7.563 1.00 95.69 96 LEU A O 1
ATOM 739 N N . ALA A 1 97 ? 21.383 -8.833 -7.842 1.00 94.69 97 ALA A N 1
ATOM 740 C CA . ALA A 1 97 ? 21.677 -8.724 -6.419 1.00 94.69 97 ALA A CA 1
ATOM 741 C C . ALA A 1 97 ? 20.859 -7.608 -5.756 1.00 94.69 97 ALA A C 1
ATOM 743 O O . ALA A 1 97 ? 20.242 -7.845 -4.720 1.00 94.69 97 ALA A O 1
ATOM 744 N N . ARG A 1 98 ? 20.785 -6.416 -6.363 1.00 95.19 98 ARG A N 1
ATOM 745 C CA . ARG A 1 98 ? 19.989 -5.289 -5.846 1.00 95.19 98 ARG A CA 1
ATOM 746 C C . ARG A 1 98 ? 18.499 -5.607 -5.802 1.00 95.19 98 ARG A C 1
ATOM 748 O O . ARG A 1 98 ? 17.856 -5.313 -4.798 1.00 95.19 98 ARG A O 1
ATOM 755 N N . LEU A 1 99 ? 17.962 -6.241 -6.844 1.00 96.69 99 LEU A N 1
ATOM 756 C CA . LEU A 1 99 ? 16.565 -6.680 -6.875 1.00 96.69 99 LEU A CA 1
ATOM 757 C C . LEU A 1 99 ? 16.281 -7.699 -5.764 1.00 96.69 99 LEU A C 1
ATOM 759 O O . LEU A 1 99 ? 15.306 -7.565 -5.025 1.00 96.69 99 LEU A O 1
ATOM 763 N N . THR A 1 100 ? 17.166 -8.685 -5.613 1.00 97.12 100 THR A N 1
ATOM 764 C CA . THR A 1 100 ? 17.048 -9.727 -4.586 1.00 97.12 100 THR A CA 1
ATOM 765 C C . THR A 1 100 ? 17.124 -9.129 -3.181 1.00 97.12 100 THR A C 1
ATOM 767 O O . THR A 1 100 ? 16.282 -9.434 -2.339 1.00 97.12 100 THR A O 1
ATOM 770 N N . LEU A 1 101 ? 18.079 -8.228 -2.935 1.00 96.69 101 LEU A N 1
ATOM 771 C CA . LEU A 1 101 ? 18.210 -7.504 -1.670 1.00 96.69 101 LEU A CA 1
ATOM 772 C C . LEU A 1 101 ? 16.964 -6.675 -1.371 1.00 96.69 101 LEU A C 1
ATOM 774 O O . LEU A 1 101 ? 16.438 -6.755 -0.265 1.00 96.69 101 LEU A O 1
ATOM 778 N N . PHE A 1 102 ? 16.460 -5.923 -2.351 1.00 97.81 102 PHE A N 1
ATOM 779 C CA . PHE A 1 102 ? 15.254 -5.122 -2.180 1.00 97.81 102 PHE A CA 1
ATOM 780 C C . PHE A 1 102 ? 14.067 -5.986 -1.751 1.00 97.81 102 PHE A C 1
ATOM 782 O O . PHE A 1 102 ? 13.433 -5.682 -0.742 1.00 97.81 102 PHE A O 1
ATOM 789 N N . LEU A 1 103 ? 13.808 -7.096 -2.445 1.00 97.94 103 LEU A N 1
ATOM 790 C CA . LEU A 1 103 ? 12.706 -8.002 -2.114 1.00 97.94 103 LEU A CA 1
ATOM 791 C C . LEU A 1 103 ? 12.877 -8.656 -0.735 1.00 97.94 103 LEU A C 1
ATOM 793 O O . LEU A 1 103 ? 11.945 -8.645 0.069 1.00 97.94 103 LEU A O 1
ATOM 797 N N . ILE A 1 104 ? 14.061 -9.196 -0.431 1.00 98.19 104 ILE A N 1
ATOM 798 C CA . ILE A 1 104 ? 14.304 -9.911 0.830 1.00 98.19 104 ILE A CA 1
ATOM 799 C C . ILE A 1 104 ? 14.280 -8.949 2.021 1.00 98.19 104 ILE A C 1
ATOM 801 O O . ILE A 1 104 ? 13.587 -9.212 3.004 1.00 98.19 104 ILE A O 1
ATOM 805 N N . CYS A 1 105 ? 15.010 -7.833 1.956 1.00 98.00 105 CYS A N 1
ATOM 806 C CA . CYS A 1 105 ? 15.104 -6.887 3.066 1.00 98.00 105 CYS A CA 1
ATOM 807 C C . CYS A 1 105 ? 13.754 -6.224 3.355 1.00 98.00 105 CYS A C 1
ATOM 809 O O . CYS A 1 105 ? 13.351 -6.162 4.515 1.00 98.00 105 CYS A O 1
ATOM 811 N N . THR A 1 106 ? 13.023 -5.773 2.327 1.00 98.06 106 THR A N 1
ATOM 812 C CA . THR A 1 106 ? 11.687 -5.180 2.527 1.00 98.06 106 THR A CA 1
ATOM 813 C C . THR A 1 106 ? 10.707 -6.190 3.114 1.00 98.06 106 THR A C 1
ATOM 815 O O . THR A 1 106 ? 9.988 -5.846 4.052 1.00 98.06 106 THR A O 1
ATOM 818 N N . TYR A 1 107 ? 10.722 -7.447 2.663 1.00 97.81 107 TYR A N 1
ATOM 819 C CA . TYR A 1 107 ? 9.890 -8.505 3.235 1.00 97.81 107 TYR A CA 1
ATOM 820 C C . TYR A 1 107 ? 10.236 -8.788 4.704 1.00 97.81 107 TYR A C 1
ATOM 822 O O . TYR A 1 107 ? 9.358 -8.725 5.566 1.00 97.81 107 TYR A O 1
ATOM 830 N N . LEU A 1 108 ? 11.512 -9.050 5.013 1.00 97.88 108 LEU A N 1
ATOM 831 C CA . LEU A 1 108 ? 11.948 -9.386 6.371 1.00 97.88 108 LEU A CA 1
ATOM 832 C C . LEU A 1 108 ? 11.679 -8.243 7.353 1.00 97.88 108 LEU A C 1
ATOM 834 O O . LEU A 1 108 ? 11.094 -8.478 8.411 1.00 97.88 108 LEU A O 1
ATOM 838 N N . CYS A 1 109 ? 12.038 -7.006 7.000 1.00 96.81 109 CYS A N 1
ATOM 839 C CA . CYS A 1 109 ? 11.784 -5.843 7.850 1.00 96.81 109 CYS A CA 1
ATOM 840 C C . CYS A 1 109 ? 10.284 -5.596 8.048 1.00 96.81 109 CYS A C 1
ATOM 842 O O . CYS A 1 109 ? 9.869 -5.289 9.163 1.00 96.81 109 CYS A O 1
ATOM 844 N N . THR A 1 110 ? 9.458 -5.795 7.017 1.00 96.12 110 THR A N 1
ATOM 845 C CA . THR A 1 110 ? 7.994 -5.696 7.138 1.00 96.12 110 THR A CA 1
ATOM 846 C C . THR A 1 110 ? 7.427 -6.759 8.073 1.00 96.12 110 THR A C 1
ATOM 848 O O . THR A 1 110 ? 6.617 -6.435 8.937 1.00 96.12 110 THR A O 1
ATOM 851 N N . VAL A 1 111 ? 7.871 -8.015 7.964 1.00 95.75 111 VAL A N 1
ATOM 852 C CA . VAL A 1 111 ? 7.428 -9.102 8.854 1.00 95.75 111 VAL A CA 1
ATOM 853 C C . VAL A 1 111 ? 7.855 -8.844 10.300 1.00 95.75 111 VAL A C 1
ATOM 855 O O . VAL A 1 111 ? 7.051 -9.035 11.211 1.00 95.75 111 VAL A O 1
ATOM 858 N N . ILE A 1 112 ? 9.087 -8.385 10.528 1.00 93.50 112 ILE A N 1
ATOM 859 C CA . ILE A 1 112 ? 9.578 -8.034 11.868 1.00 93.50 112 ILE A CA 1
ATOM 860 C C . ILE A 1 112 ? 8.767 -6.867 12.443 1.00 93.50 112 ILE A C 1
ATOM 862 O O . ILE A 1 112 ? 8.275 -6.966 13.566 1.00 93.50 112 ILE A O 1
ATOM 866 N N . ALA A 1 113 ? 8.561 -5.799 11.667 1.00 92.06 113 ALA A N 1
ATOM 867 C CA . ALA A 1 113 ? 7.777 -4.644 12.093 1.00 92.06 113 ALA A CA 1
ATOM 868 C C . ALA A 1 113 ? 6.322 -5.025 12.404 1.00 92.06 113 ALA A C 1
ATOM 870 O O . ALA A 1 113 ? 5.772 -4.589 13.411 1.00 92.06 113 ALA A O 1
ATOM 871 N N . LEU A 1 114 ? 5.708 -5.886 11.587 1.00 90.56 114 LEU A N 1
ATOM 872 C CA . LEU A 1 114 ? 4.359 -6.399 11.824 1.00 90.56 114 LEU A CA 1
ATOM 873 C C . LEU A 1 114 ? 4.266 -7.268 13.083 1.00 90.56 114 LEU A C 1
ATOM 875 O O . LEU A 1 114 ? 3.267 -7.172 13.792 1.00 90.56 114 LEU A O 1
ATOM 879 N N . ARG A 1 115 ? 5.277 -8.099 13.372 1.00 90.00 115 ARG A N 1
ATOM 880 C CA . ARG A 1 115 ? 5.332 -8.916 14.600 1.00 90.00 115 ARG A CA 1
ATOM 881 C C . ARG A 1 115 ? 5.503 -8.049 15.844 1.00 90.00 115 ARG A C 1
ATOM 883 O O . ARG A 1 115 ? 4.824 -8.280 16.833 1.00 90.00 115 ARG A O 1
ATOM 890 N N . GLY A 1 116 ? 6.350 -7.024 15.766 1.00 84.69 116 GLY A N 1
ATOM 891 C CA . GLY A 1 116 ? 6.582 -6.078 16.859 1.00 84.69 116 GLY A CA 1
ATOM 892 C C . GLY A 1 116 ? 5.530 -4.971 16.978 1.00 84.69 116 GLY A C 1
ATOM 893 O O . GLY A 1 116 ? 5.602 -4.164 17.901 1.00 84.69 116 GLY A O 1
ATOM 894 N N . LYS A 1 117 ? 4.543 -4.889 16.073 1.00 82.00 117 LYS A N 1
ATOM 895 C CA . LYS A 1 117 ? 3.622 -3.739 15.994 1.00 82.00 117 LYS A CA 1
ATOM 896 C C . LYS A 1 117 ? 2.865 -3.468 17.294 1.00 82.00 117 LYS A C 1
ATOM 898 O O . LYS A 1 117 ? 2.454 -2.338 17.515 1.00 82.00 117 LYS A O 1
ATOM 903 N N . ASP A 1 118 ? 2.633 -4.496 18.111 1.00 76.06 118 ASP A N 1
ATOM 904 C CA . ASP A 1 118 ? 1.894 -4.379 19.372 1.00 76.06 118 ASP A CA 1
ATOM 905 C C . ASP A 1 118 ? 2.808 -4.061 20.569 1.00 76.06 118 ASP A C 1
ATOM 907 O O . ASP A 1 118 ? 2.318 -3.586 21.589 1.00 76.06 118 ASP A O 1
ATOM 911 N N . GLU A 1 119 ? 4.123 -4.249 20.419 1.00 69.44 119 GLU A N 1
ATOM 912 C CA . GLU A 1 119 ? 5.150 -3.966 21.432 1.00 69.44 119 GLU A CA 1
ATOM 913 C C . GLU A 1 119 ? 5.773 -2.569 21.253 1.00 69.44 119 GLU A C 1
ATOM 915 O O . GLU A 1 119 ? 6.194 -1.933 22.219 1.00 69.44 119 GLU A O 1
ATOM 920 N N . PHE A 1 120 ? 5.789 -2.044 20.023 1.00 56.06 120 PHE A N 1
ATOM 921 C CA . PHE A 1 120 ? 6.352 -0.731 19.712 1.00 56.06 120 PHE A CA 1
ATOM 922 C C . PHE A 1 120 ? 5.274 0.366 19.678 1.00 56.06 120 PHE A C 1
ATOM 924 O O . PHE A 1 120 ? 4.583 0.558 18.680 1.00 56.06 120 PHE A O 1
ATOM 931 N N . ASN A 1 121 ? 5.218 1.200 20.722 1.00 60.19 121 ASN A N 1
ATOM 932 C CA . ASN A 1 121 ? 4.508 2.496 20.715 1.00 60.19 121 ASN A CA 1
ATOM 933 C C . ASN A 1 121 ? 5.253 3.592 19.913 1.00 60.19 121 ASN A C 1
ATOM 935 O O . ASN A 1 121 ? 5.021 4.780 20.119 1.00 60.19 121 ASN A O 1
ATOM 939 N N . LEU A 1 122 ? 6.171 3.214 19.015 1.00 55.88 122 LEU A N 1
ATOM 940 C CA . LEU A 1 122 ? 7.168 4.120 18.434 1.00 55.88 122 LEU A CA 1
ATOM 941 C C . LEU A 1 122 ? 6.559 5.240 17.569 1.00 55.88 122 LEU A C 1
ATOM 943 O O . LEU A 1 122 ? 7.144 6.313 17.478 1.00 55.88 122 LEU A O 1
ATOM 947 N N . VAL A 1 123 ? 5.395 5.013 16.946 1.00 55.09 123 VAL A N 1
ATOM 948 C CA . VAL A 1 123 ? 4.788 5.988 16.014 1.00 55.09 123 VAL A CA 1
ATOM 949 C C . VAL A 1 123 ? 3.573 6.711 16.606 1.00 55.09 123 VAL A C 1
ATOM 951 O O . VAL A 1 123 ? 3.324 7.858 16.248 1.00 55.09 12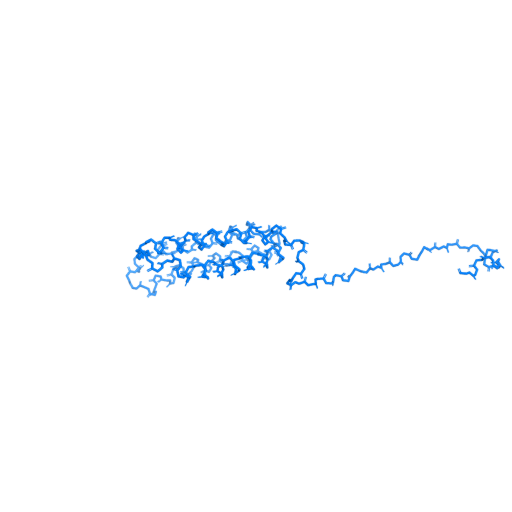3 VAL A O 1
ATOM 954 N N . ILE A 1 124 ? 2.817 6.092 17.522 1.00 54.91 124 ILE A N 1
ATOM 955 C CA . ILE A 1 124 ? 1.657 6.738 18.157 1.00 54.91 124 ILE A CA 1
ATOM 956 C C . ILE A 1 124 ? 1.577 6.301 19.627 1.00 54.91 124 ILE A C 1
ATOM 958 O O . ILE A 1 124 ? 1.066 5.208 19.895 1.00 54.91 124 ILE A O 1
ATOM 962 N N . PRO A 1 125 ? 2.014 7.129 20.596 1.00 53.19 125 PRO A N 1
ATOM 963 C CA . PRO A 1 125 ? 1.649 6.937 21.992 1.00 53.19 125 PRO A CA 1
ATOM 964 C C . PRO A 1 125 ? 0.149 7.218 22.114 1.00 53.19 125 PRO A C 1
ATOM 966 O O . PRO A 1 125 ? -0.284 8.350 22.319 1.00 53.19 125 PRO A O 1
ATOM 969 N N . TYR A 1 126 ? -0.677 6.195 21.898 1.00 54.94 126 TYR A N 1
ATOM 970 C CA . TYR A 1 126 ? -2.121 6.343 22.020 1.00 54.94 126 TYR A CA 1
ATOM 971 C C . TYR A 1 126 ? -2.475 6.361 23.505 1.00 54.94 126 TYR A C 1
ATOM 973 O O . TYR A 1 126 ? -2.728 5.321 24.115 1.00 54.94 126 TYR A O 1
ATOM 981 N N . VAL A 1 127 ? -2.454 7.553 24.101 1.00 63.12 127 VAL A N 1
ATOM 982 C CA . VAL A 1 127 ? -2.945 7.769 25.460 1.00 63.12 127 VAL A CA 1
ATOM 983 C C . VAL A 1 127 ? -4.468 7.684 25.395 1.00 63.12 127 VAL A C 1
ATOM 985 O O . VAL A 1 127 ? -5.159 8.658 25.102 1.00 63.12 127 VAL A O 1
ATOM 988 N N . ARG A 1 128 ? -5.014 6.477 25.573 1.00 59.72 128 ARG A N 1
ATOM 989 C CA . ARG A 1 128 ? -6.461 6.296 25.682 1.00 59.72 128 ARG A CA 1
ATOM 990 C C . ARG A 1 128 ? -6.863 6.706 27.091 1.00 59.72 128 ARG A C 1
ATOM 992 O O . ARG A 1 128 ? -6.631 5.956 28.034 1.00 59.72 128 ARG A O 1
ATOM 999 N N . PHE A 1 129 ? -7.469 7.879 27.229 1.00 59.56 129 PHE A N 1
ATOM 1000 C CA . PHE A 1 129 ? -8.163 8.241 28.458 1.00 59.56 129 PHE A CA 1
ATOM 1001 C C . PHE A 1 129 ? -9.350 7.292 28.614 1.00 59.56 129 PHE A C 1
ATOM 1003 O O . PHE A 1 129 ? -10.340 7.378 27.888 1.00 59.56 129 PHE A O 1
ATOM 1010 N N . VAL A 1 130 ? -9.198 6.316 29.500 1.00 70.94 130 VAL A N 1
ATOM 1011 C CA . VAL A 1 130 ? -10.305 5.480 29.949 1.00 70.94 130 VAL A CA 1
ATOM 1012 C C . VAL A 1 130 ? -10.941 6.241 31.107 1.00 70.94 130 VAL A C 1
ATOM 1014 O O . VAL A 1 130 ? -10.213 6.557 32.053 1.00 70.94 130 VAL A O 1
ATOM 1017 N N . PRO A 1 131 ? -12.245 6.566 31.059 1.00 71.88 131 PRO A N 1
ATOM 1018 C CA . PRO A 1 131 ? -12.943 7.018 32.248 1.00 71.88 131 PRO A CA 1
ATOM 1019 C C . PRO A 1 131 ? -12.786 5.909 33.288 1.00 71.88 131 PRO A C 1
ATOM 1021 O O . PRO A 1 131 ? -13.329 4.820 33.120 1.00 71.88 131 PRO A O 1
ATOM 1024 N N . HIS A 1 132 ? -11.977 6.141 34.319 1.00 67.25 132 HIS A N 1
ATOM 1025 C CA . HIS A 1 132 ? -12.174 5.411 35.557 1.00 67.25 132 HIS A CA 1
ATOM 1026 C C . HIS A 1 132 ? -13.461 5.992 36.124 1.00 67.25 132 HIS A C 1
ATOM 1028 O O . HIS A 1 132 ? -13.447 7.069 36.721 1.00 67.25 132 HIS A O 1
ATOM 1034 N N . GLU A 1 133 ? -14.581 5.319 35.874 1.00 66.69 133 GLU A N 1
ATOM 1035 C CA . GLU A 1 133 ? -15.683 5.404 36.818 1.00 66.69 133 GLU A CA 1
ATOM 1036 C C . GLU A 1 133 ? -15.084 4.906 38.129 1.00 66.69 133 GLU A C 1
ATOM 1038 O O . GLU A 1 133 ? -14.768 3.729 38.294 1.00 66.69 133 GLU A O 1
ATOM 1043 N N . VAL A 1 134 ? -14.755 5.850 39.010 1.00 64.62 134 VAL A N 1
ATOM 1044 C CA . VAL A 1 134 ? -14.496 5.513 40.396 1.00 64.62 134 VAL A CA 1
ATOM 1045 C C . VAL A 1 134 ? -15.851 5.021 40.867 1.00 64.62 134 VAL A C 1
ATOM 1047 O O . VAL A 1 134 ? -16.727 5.836 41.153 1.00 64.62 134 VAL A O 1
ATOM 1050 N N . ASP A 1 135 ? -16.053 3.705 40.842 1.00 62.91 135 ASP A N 1
ATOM 1051 C CA . ASP A 1 135 ? -17.122 3.058 41.586 1.00 62.91 135 ASP A CA 1
ATOM 1052 C C . ASP A 1 135 ? -16.858 3.424 43.043 1.00 62.91 135 ASP A C 1
ATOM 1054 O O . ASP A 1 135 ? -16.126 2.746 43.764 1.00 62.91 135 ASP A O 1
ATOM 1058 N N . VAL A 1 136 ? -17.369 4.580 43.464 1.00 68.00 136 VAL A N 1
ATOM 1059 C CA . VAL A 1 136 ? -17.503 4.883 44.875 1.00 68.00 136 VAL A CA 1
ATOM 1060 C C . VAL A 1 136 ? -18.571 3.896 45.315 1.00 68.00 136 VAL A C 1
ATOM 1062 O O . VAL A 1 136 ? -19.711 4.031 44.859 1.00 68.00 136 VAL A O 1
ATOM 1065 N N . PRO A 1 137 ? -18.238 2.861 46.108 1.00 72.25 137 PRO A N 1
ATOM 1066 C CA . PRO A 1 137 ? -19.255 1.932 46.559 1.00 72.25 137 PRO A CA 1
ATOM 1067 C C . PRO A 1 137 ? -20.348 2.761 47.232 1.00 72.25 137 PRO A C 1
ATOM 1069 O O . PRO A 1 137 ? -20.075 3.526 48.158 1.00 72.25 137 PRO A O 1
ATOM 1072 N N . LEU A 1 138 ? -21.576 2.676 46.720 1.00 70.81 138 LEU A N 1
ATOM 1073 C CA . LEU A 1 138 ? -22.716 3.356 47.315 1.00 70.81 138 LEU A CA 1
ATOM 1074 C C . LEU A 1 138 ? -23.039 2.628 48.624 1.00 70.81 138 LEU A C 1
ATOM 1076 O O . LEU A 1 138 ? -23.761 1.632 48.635 1.00 70.81 138 LEU A O 1
ATOM 1080 N N . ILE A 1 139 ? -22.444 3.079 49.725 1.00 76.19 139 ILE A N 1
ATOM 1081 C CA . ILE A 1 139 ? -22.692 2.502 51.044 1.00 76.19 139 ILE A CA 1
ATOM 1082 C C . ILE A 1 139 ? -23.980 3.126 51.582 1.00 76.19 139 ILE A C 1
ATOM 1084 O O . ILE A 1 139 ? -24.031 4.317 51.884 1.00 76.19 139 ILE A O 1
ATOM 1088 N N . VAL A 1 140 ? -25.033 2.318 51.697 1.00 81.31 140 VAL A N 1
ATOM 1089 C CA . VAL A 1 140 ? -26.258 2.707 52.404 1.00 81.31 140 VAL A CA 1
ATOM 1090 C C . VAL A 1 140 ? -26.035 2.452 53.890 1.00 81.31 140 VAL A C 1
ATOM 1092 O O . VAL A 1 140 ? -25.804 1.317 54.303 1.00 81.31 140 VAL A O 1
ATOM 1095 N N . VAL A 1 141 ? -26.073 3.520 54.683 1.00 81.69 141 VAL A N 1
ATOM 1096 C CA . VAL A 1 141 ? -25.766 3.503 56.116 1.00 81.69 141 VAL A CA 1
ATOM 1097 C C . VAL A 1 141 ? -26.997 3.956 56.896 1.00 81.69 141 VAL A C 1
ATOM 1099 O O . VAL A 1 141 ? -27.651 4.924 56.514 1.00 81.69 141 VAL A O 1
ATOM 1102 N N . ASP A 1 142 ? -27.318 3.254 57.983 1.00 87.50 142 ASP A N 1
ATOM 1103 C CA . ASP A 1 142 ? -28.394 3.651 58.892 1.00 87.50 142 ASP A CA 1
ATOM 1104 C C . ASP A 1 142 ? -27.972 4.845 59.772 1.00 87.50 142 ASP A C 1
ATOM 1106 O O . ASP A 1 142 ? -26.795 5.049 60.072 1.00 87.50 142 ASP A O 1
ATOM 1110 N N . THR A 1 143 ? -28.944 5.629 60.231 1.00 85.56 143 THR A N 1
ATOM 1111 C CA . THR A 1 143 ? -28.741 6.830 61.060 1.00 85.56 143 THR A CA 1
ATOM 1112 C C . THR A 1 143 ? -27.935 6.539 62.329 1.00 85.56 143 THR A C 1
ATOM 1114 O O . THR A 1 143 ? -27.137 7.365 62.765 1.00 85.56 143 THR A O 1
ATOM 1117 N N . SER A 1 144 ? -28.114 5.346 62.904 1.00 85.31 144 SER A N 1
ATOM 1118 C CA . SER A 1 144 ? -27.382 4.862 64.081 1.00 85.31 144 SER A CA 1
ATOM 1119 C C . SER A 1 144 ? -25.873 4.736 63.834 1.00 85.31 144 SER A C 1
ATOM 1121 O O . SER A 1 144 ? -25.064 5.027 64.713 1.00 85.31 144 SER A O 1
ATOM 1123 N N . VAL A 1 145 ? -25.495 4.356 62.616 1.00 82.50 145 VAL A N 1
ATOM 1124 C CA . VAL A 1 145 ? -24.122 4.060 62.206 1.00 82.50 145 VAL A CA 1
ATOM 1125 C C . VAL A 1 145 ? -23.360 5.342 61.821 1.00 82.50 145 VAL A C 1
ATOM 1127 O O . VAL A 1 145 ? -22.147 5.401 61.984 1.00 82.50 145 VAL A O 1
ATOM 1130 N N . LEU A 1 146 ? -24.064 6.408 61.415 1.00 79.69 146 LEU A N 1
ATOM 1131 C CA . LEU A 1 146 ? -23.492 7.750 61.189 1.00 79.69 146 LEU A CA 1
ATOM 1132 C C . LEU A 1 146 ? -23.050 8.465 62.480 1.00 79.69 146 LEU A C 1
ATOM 1134 O O . LEU A 1 146 ? -22.200 9.350 62.430 1.00 79.69 146 LEU A O 1
ATOM 1138 N N . ILE A 1 147 ? -23.635 8.105 63.627 1.00 82.75 147 ILE A N 1
ATOM 1139 C CA . ILE A 1 147 ? -23.314 8.695 64.941 1.00 82.75 147 ILE A CA 1
ATOM 1140 C C . ILE A 1 147 ? -22.121 7.966 65.592 1.00 82.75 147 ILE A C 1
ATOM 1142 O O . ILE A 1 147 ? -21.493 8.490 66.514 1.00 82.75 147 ILE A O 1
ATOM 1146 N N . ASP A 1 148 ? -21.769 6.773 65.101 1.00 80.31 148 ASP A N 1
ATOM 1147 C CA . ASP A 1 148 ? -20.605 6.027 65.571 1.00 80.31 148 ASP A CA 1
ATOM 1148 C C . ASP A 1 148 ? -19.307 6.625 64.994 1.00 80.31 148 ASP A C 1
ATOM 1150 O O . ASP A 1 148 ? -19.044 6.598 63.790 1.00 80.31 148 ASP A O 1
ATOM 1154 N N . GLY A 1 149 ? -18.446 7.144 65.875 1.00 75.12 149 GLY A N 1
ATOM 1155 C CA . GLY A 1 149 ? -17.173 7.778 65.512 1.00 75.12 149 GLY A CA 1
ATOM 1156 C C . GLY A 1 149 ? -16.148 6.847 64.848 1.00 75.12 149 GLY A C 1
ATOM 1157 O O . GLY A 1 149 ? -15.084 7.306 64.437 1.00 75.12 149 GLY A O 1
ATOM 1158 N N . ARG A 1 150 ? -16.439 5.546 64.725 1.00 78.94 150 ARG A N 1
ATOM 1159 C CA . ARG A 1 150 ? -15.573 4.556 64.063 1.00 78.94 150 ARG A CA 1
ATOM 1160 C C . ARG A 1 150 ? -15.561 4.658 62.531 1.00 78.94 150 ARG A C 1
ATOM 1162 O O . ARG A 1 150 ? -14.645 4.108 61.927 1.00 78.94 150 ARG A O 1
ATOM 1169 N N . ILE A 1 151 ? -16.529 5.346 61.913 1.00 72.88 151 ILE A N 1
ATOM 1170 C CA . ILE A 1 151 ? -16.669 5.446 60.442 1.00 72.88 151 ILE A CA 1
ATOM 1171 C C . ILE A 1 151 ? -16.017 6.699 59.832 1.00 72.88 151 ILE A C 1
ATOM 1173 O O . ILE A 1 151 ? -15.787 6.749 58.629 1.00 72.88 151 ILE A O 1
ATOM 1177 N N . SER A 1 152 ? -15.639 7.695 60.636 1.00 58.38 152 SER A N 1
ATOM 1178 C CA . SER A 1 152 ? -15.025 8.941 60.149 1.00 58.38 152 SER A CA 1
ATOM 1179 C C . SER A 1 152 ? -13.502 8.829 59.922 1.00 58.38 152 SER A C 1
ATOM 1181 O O . SER A 1 152 ? -12.7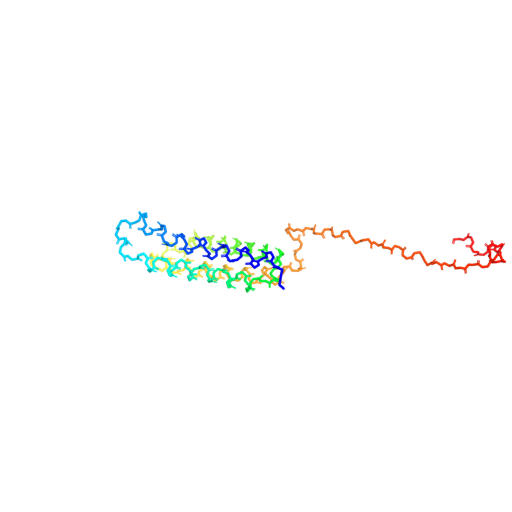30 9.591 60.516 1.00 58.38 152 SER A O 1
ATOM 1183 N N . LYS A 1 153 ? -13.048 7.905 59.067 1.00 53.72 153 LYS A N 1
ATOM 1184 C CA . LYS A 1 153 ? -11.680 7.923 58.514 1.00 53.72 153 LYS A CA 1
ATOM 1185 C C . LYS A 1 153 ? -11.663 7.713 57.011 1.00 53.72 153 LYS A C 1
ATOM 1187 O O . LYS A 1 153 ? -12.310 6.750 56.556 1.00 53.72 153 LYS A O 1
#

Radius of gyration: 29.69 Å; chains: 1; bounding box: 63×20×98 Å

Sequence (153 aa):
MNKTLLAIRLVFILLCTAGGWLVCYAVTDWDDHRIVGLFVGFLIGVLVVLVDILLKGFSLRGLSAITFGLAVGALIAYLIGTSPLFDRADEQNIYLARLTLFLICTYLCTVIALRGKDEFNLVIPYVRFVPHEVDVPLIVVDTSVLIDGRISK

Secondary structure (DSSP, 8-state):
--HHHHHHHHHHHHHHHHHHHHHHHHSGGGGGGHHHHHHHHHHHHHHHHHHHHHTTT--HHHHHHHHHHHHHHHHHHHHHHTSGGGTTS-HHHHHHHHHHHHHHHHHHHHHHHHHHTTT--SS-------------------HHHHS-TTS--